Protein AF-A0A367KJD0-F1 (afdb_monomer)

Radius of gyration: 13.79 Å; Cα contacts (8 Å, |Δi|>4): 93; chains: 1; bounding box: 33×19×45 Å

Solvent-accessible surface area (backbone atoms only — not comparable to full-atom values): 4039 Å² total; per-residue (Å²): 136,82,85,54,72,37,74,68,52,89,88,60,38,46,76,42,79,40,59,88,95,44,30,32,40,66,70,44,43,62,45,46,73,72,67,49,71,42,50,62,81,46,46,80,33,54,52,52,23,46,35,24,72,52,52,54,60,84,83,75,79,82,87,88,130

Secondary structure (DSSP, 8-state):
----B----TTT-EEEE--TT--HHHHHHHHHHTT--SEES-TT--SEEEEES-SB-TTSSSS--

pLDDT: mean 77.16, std 16.63, range [42.06, 92.75]

Organism: Rhizopus stolonifer (NCBI:txid4846)

Structure (mmCIF, N/CA/C/O backbone):
data_AF-A0A367KJD0-F1
#
_entry.id   AF-A0A367KJD0-F1
#
loop_
_atom_site.group_PDB
_atom_site.id
_atom_site.type_symbol
_atom_site.label_atom_id
_atom_site.label_alt_id
_atom_site.label_comp_id
_atom_site.label_asym_id
_atom_site.label_entity_id
_atom_site.label_seq_id
_atom_site.pdbx_PDB_ins_code
_atom_site.Cartn_x
_atom_site.Cartn_y
_atom_site.Cartn_z
_atom_site.occupancy
_atom_site.B_iso_or_equiv
_atom_site.auth_seq_id
_atom_site.auth_comp_id
_atom_site.auth_asym_id
_atom_site.auth_atom_id
_atom_site.pdbx_PDB_model_num
ATOM 1 N N . MET A 1 1 ? 20.769 3.486 -16.625 1.00 42.06 1 MET A N 1
ATOM 2 C CA . MET A 1 1 ? 20.498 2.528 -15.522 1.00 42.06 1 MET A CA 1
ATOM 3 C C . MET A 1 1 ? 19.322 3.118 -14.782 1.00 42.06 1 MET A C 1
ATOM 5 O O . MET A 1 1 ? 19.487 3.829 -13.799 1.00 42.06 1 MET A O 1
ATOM 9 N N . ASP A 1 2 ? 18.151 2.953 -15.378 1.00 48.44 2 ASP A N 1
ATOM 10 C CA . ASP A 1 2 ? 16.995 3.796 -15.114 1.00 48.44 2 ASP A CA 1
ATOM 11 C C . ASP A 1 2 ? 16.063 3.051 -14.169 1.00 48.44 2 ASP A C 1
ATOM 13 O O . ASP A 1 2 ? 15.143 2.349 -14.579 1.00 48.44 2 ASP A O 1
ATOM 17 N N . SER A 1 3 ? 16.346 3.180 -12.874 1.00 52.47 3 SER A N 1
ATOM 18 C CA . SER A 1 3 ? 15.410 2.828 -11.810 1.00 52.47 3 SER A CA 1
ATOM 19 C C . SER A 1 3 ? 14.280 3.857 -11.805 1.00 52.47 3 SER A C 1
ATOM 21 O O . SER A 1 3 ? 14.252 4.729 -10.941 1.00 52.47 3 SER A O 1
ATOM 23 N N . ILE A 1 4 ? 13.392 3.815 -12.802 1.00 56.81 4 ILE A N 1
ATOM 24 C CA . ILE A 1 4 ? 12.202 4.669 -12.824 1.00 56.81 4 ILE A CA 1
ATOM 25 C C . ILE A 1 4 ? 11.213 4.050 -11.828 1.00 56.81 4 ILE A C 1
ATOM 27 O O . ILE A 1 4 ? 10.720 2.944 -12.085 1.00 56.81 4 ILE A O 1
ATOM 31 N N . PRO A 1 5 ? 10.957 4.687 -10.670 1.00 56.12 5 PRO A N 1
ATOM 32 C CA . PRO A 1 5 ? 9.921 4.212 -9.767 1.00 56.12 5 PRO A CA 1
ATOM 33 C C . PRO A 1 5 ? 8.592 4.267 -10.518 1.00 56.12 5 PRO A C 1
ATOM 35 O O . PRO A 1 5 ? 8.237 5.317 -11.057 1.00 56.12 5 PRO A O 1
ATOM 38 N N . VAL A 1 6 ? 7.879 3.141 -10.584 1.00 61.66 6 VAL A N 1
ATOM 39 C CA . VAL A 1 6 ? 6.495 3.188 -11.052 1.00 61.66 6 VA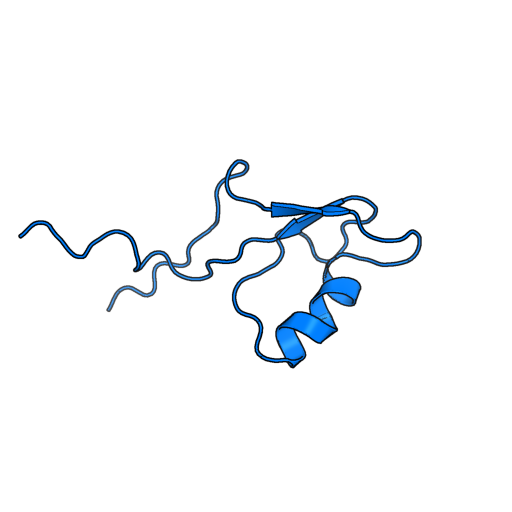L A CA 1
ATOM 40 C C . VAL A 1 6 ? 5.636 3.664 -9.912 1.00 61.66 6 VAL A C 1
ATOM 42 O O . VAL A 1 6 ? 5.632 3.084 -8.829 1.00 61.66 6 VAL A O 1
ATOM 45 N N . VAL A 1 7 ? 4.934 4.749 -10.196 1.00 68.50 7 VAL A N 1
ATOM 46 C CA . VAL A 1 7 ? 3.773 5.160 -9.437 1.00 68.50 7 VAL A CA 1
ATOM 47 C C . VAL A 1 7 ? 2.585 4.696 -10.271 1.00 68.50 7 VAL A C 1
ATOM 49 O O . VAL A 1 7 ? 2.374 5.244 -11.349 1.00 68.50 7 VAL A O 1
ATOM 52 N N . CYS A 1 8 ? 1.887 3.651 -9.820 1.00 75.06 8 CYS A N 1
ATOM 53 C CA . CYS A 1 8 ? 0.592 3.258 -10.365 1.00 75.06 8 CYS A CA 1
ATOM 54 C C . CYS A 1 8 ? -0.307 4.490 -10.465 1.00 75.06 8 CYS A C 1
ATOM 56 O O . CYS A 1 8 ? -0.401 5.279 -9.517 1.00 75.06 8 CYS A O 1
ATOM 58 N N . ASP A 1 9 ? -0.989 4.625 -11.595 1.00 71.88 9 ASP A N 1
ATOM 59 C CA . ASP A 1 9 ? -2.058 5.603 -11.726 1.00 71.88 9 ASP A CA 1
ATOM 60 C C . ASP A 1 9 ? -3.261 5.204 -10.859 1.00 71.88 9 ASP A C 1
ATOM 62 O O . ASP A 1 9 ? -3.437 4.043 -10.480 1.00 71.88 9 ASP A O 1
ATOM 66 N N . SER A 1 10 ? -4.156 6.158 -10.591 1.00 72.31 10 SER A N 1
ATOM 67 C CA . SER A 1 10 ? -5.358 5.932 -9.770 1.00 72.31 10 SER A CA 1
ATOM 68 C C . SER A 1 10 ? -6.215 4.743 -10.243 1.00 72.31 10 SER A C 1
ATOM 70 O O . SER A 1 10 ? -6.903 4.120 -9.442 1.00 72.31 10 SER A O 1
ATOM 72 N N . ASN A 1 11 ? -6.164 4.427 -11.543 1.00 75.88 11 ASN A N 1
ATOM 73 C CA . ASN A 1 11 ? -6.918 3.339 -12.177 1.00 75.88 11 ASN A CA 1
ATOM 74 C C . ASN A 1 11 ? -6.207 1.975 -12.132 1.00 75.88 11 ASN A C 1
ATOM 76 O O . ASN A 1 11 ? -6.814 0.966 -12.484 1.00 75.88 11 ASN A O 1
ATOM 80 N N . GLU A 1 12 ? -4.932 1.942 -11.749 1.00 78.12 12 GLU A N 1
ATOM 81 C CA . GLU A 1 12 ? -4.115 0.725 -11.665 1.00 78.12 12 GLU A CA 1
ATOM 82 C C . GLU A 1 12 ? -4.036 0.182 -10.236 1.00 78.12 12 GLU A C 1
ATOM 84 O O . GLU A 1 12 ? -3.634 -0.962 -10.025 1.00 78.12 12 GLU A O 1
ATOM 89 N N . PHE A 1 13 ? -4.448 0.980 -9.247 1.00 86.00 13 PHE A N 1
ATOM 90 C CA . PHE A 1 13 ? -4.552 0.507 -7.879 1.00 86.00 13 PHE A CA 1
ATOM 91 C C . PHE A 1 13 ? -5.643 -0.551 -7.742 1.00 86.00 13 PHE A C 1
ATOM 93 O O . PHE A 1 13 ? -6.806 -0.369 -8.104 1.00 86.00 13 PHE A O 1
ATOM 100 N N . ILE A 1 14 ? -5.258 -1.656 -7.123 1.00 87.12 14 ILE A N 1
ATOM 101 C CA . ILE A 1 14 ? -6.171 -2.678 -6.652 1.00 87.12 14 ILE A CA 1
ATOM 102 C C . ILE A 1 14 ? -6.751 -2.176 -5.337 1.00 87.12 14 ILE A C 1
ATOM 104 O O . ILE A 1 14 ? -6.035 -2.012 -4.348 1.00 87.12 14 ILE A O 1
ATOM 108 N N . GLN A 1 15 ? -8.060 -1.947 -5.334 1.00 89.81 15 GLN A N 1
ATOM 109 C CA . GLN A 1 15 ? -8.780 -1.512 -4.150 1.00 89.81 15 GLN A CA 1
ATOM 110 C C . GLN A 1 15 ? -9.114 -2.721 -3.265 1.00 89.81 15 GLN A C 1
ATOM 112 O O . GLN A 1 15 ? -9.983 -3.531 -3.590 1.00 89.81 15 GLN A O 1
ATOM 117 N N . ILE A 1 16 ? -8.408 -2.859 -2.145 1.00 88.94 16 ILE A N 1
ATOM 118 C CA . ILE A 1 16 ? -8.576 -3.956 -1.191 1.00 88.94 16 ILE A CA 1
ATOM 119 C C . ILE A 1 16 ? -9.438 -3.472 -0.016 1.0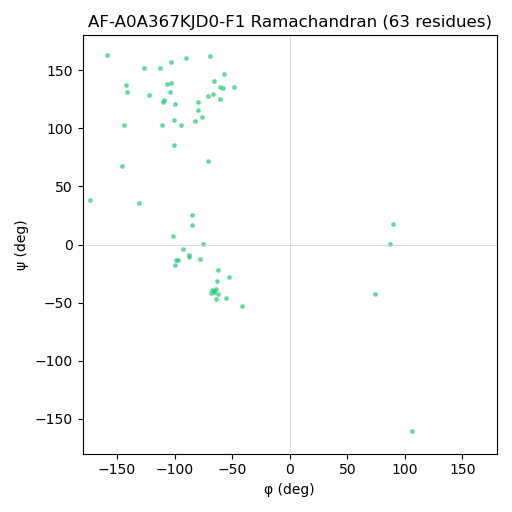0 88.94 16 ILE A C 1
ATOM 121 O O . ILE A 1 16 ? -9.057 -2.516 0.663 1.00 88.94 16 ILE A O 1
ATOM 125 N N . PRO A 1 17 ? -10.593 -4.104 0.256 1.00 90.06 17 PRO A N 1
ATOM 126 C CA . PRO A 1 17 ? -11.395 -3.782 1.428 1.00 90.06 17 PRO A CA 1
ATOM 127 C C . PRO A 1 17 ? -10.687 -4.268 2.696 1.00 90.06 17 PRO A C 1
ATOM 129 O O . PRO A 1 17 ? -10.305 -5.435 2.797 1.00 90.06 17 PRO A O 1
ATOM 132 N N . ILE A 1 18 ? -10.516 -3.370 3.666 1.00 89.62 18 ILE A N 1
ATOM 133 C CA . ILE A 1 18 ? -9.770 -3.648 4.901 1.00 89.62 18 ILE A CA 1
ATOM 134 C C . ILE A 1 18 ? -10.746 -3.795 6.064 1.00 89.62 18 ILE A C 1
ATOM 136 O O . ILE A 1 18 ? -11.675 -2.990 6.164 1.00 89.62 18 ILE A O 1
ATOM 140 N N . PRO A 1 19 ? -10.545 -4.780 6.958 1.00 87.44 19 PRO A N 1
ATOM 141 C CA . PRO A 1 19 ? -11.354 -4.912 8.161 1.00 87.44 19 PRO A CA 1
ATOM 142 C C . PRO A 1 19 ? -11.314 -3.653 9.036 1.00 87.44 19 PRO A C 1
ATOM 144 O O . PRO A 1 19 ? -10.277 -2.997 9.164 1.00 87.44 19 PRO A O 1
ATOM 147 N N . ASP A 1 20 ? -12.426 -3.363 9.709 1.00 86.81 20 ASP A N 1
ATOM 148 C CA . ASP A 1 20 ? -12.493 -2.260 10.666 1.00 86.81 20 ASP A CA 1
ATOM 149 C C . ASP A 1 20 ? -11.451 -2.431 11.783 1.00 86.81 20 ASP A C 1
ATOM 151 O O . ASP A 1 20 ? -11.275 -3.510 12.351 1.00 86.81 20 ASP A O 1
ATOM 155 N N . GLY A 1 21 ? -10.746 -1.343 12.099 1.00 87.69 21 GLY A N 1
ATOM 156 C CA . GLY A 1 21 ? -9.682 -1.328 13.107 1.00 87.69 21 GLY A CA 1
ATOM 157 C C . GLY A 1 21 ? -8.289 -1.699 12.589 1.00 87.69 21 GLY A C 1
ATOM 158 O O . GLY A 1 21 ? -7.340 -1.670 13.372 1.00 87.69 21 GLY A O 1
ATOM 159 N N . GLN A 1 22 ? -8.134 -1.999 11.295 1.00 90.19 22 GLN A N 1
ATOM 160 C CA . GLN A 1 22 ? -6.827 -2.154 10.652 1.00 90.19 22 GLN A CA 1
ATOM 161 C C . GLN A 1 22 ? -6.563 -1.044 9.636 1.00 90.19 22 GLN A C 1
ATOM 163 O O . GLN A 1 22 ? -7.482 -0.484 9.039 1.00 90.19 22 GLN A O 1
ATOM 168 N N . THR A 1 23 ? -5.282 -0.736 9.442 1.00 92.75 23 THR A N 1
ATOM 169 C CA . THR A 1 23 ? -4.818 0.157 8.381 1.00 92.75 23 THR A CA 1
ATOM 170 C C . THR A 1 23 ? -4.212 -0.657 7.243 1.00 92.75 23 THR A C 1
ATOM 172 O O . THR A 1 23 ? -3.739 -1.773 7.458 1.00 92.75 23 THR A O 1
ATOM 175 N N . CYS A 1 24 ? -4.185 -0.082 6.045 1.00 91.31 24 CYS A N 1
ATOM 176 C CA . CYS A 1 24 ? -3.476 -0.598 4.874 1.00 91.31 24 CYS A CA 1
ATOM 177 C C . CYS A 1 24 ? -2.097 -1.163 5.176 1.00 91.31 24 CYS A C 1
ATOM 179 O O . CYS A 1 24 ? -1.818 -2.313 4.844 1.00 91.31 24 CYS A O 1
ATOM 181 N N . GLY A 1 25 ? -1.257 -0.367 5.838 1.00 89.75 25 GLY A N 1
ATOM 182 C CA . GLY A 1 25 ? 0.111 -0.756 6.145 1.00 89.75 25 GLY A CA 1
ATOM 183 C C . GLY A 1 25 ? 0.151 -1.976 7.055 1.00 89.75 25 GLY A C 1
ATOM 184 O O . GLY A 1 25 ? 0.898 -2.905 6.785 1.00 89.75 25 GLY A O 1
ATOM 185 N N . ASN A 1 26 ? -0.704 -2.028 8.081 1.00 92.44 26 ASN A N 1
ATOM 186 C CA . ASN A 1 26 ? -0.756 -3.169 8.996 1.00 92.44 26 ASN A CA 1
ATOM 187 C C . ASN A 1 26 ? -1.298 -4.431 8.319 1.00 92.44 26 ASN A C 1
ATOM 189 O O . ASN A 1 26 ? -0.756 -5.511 8.526 1.00 92.44 26 ASN A O 1
ATOM 193 N N . TYR A 1 27 ? -2.337 -4.296 7.495 1.00 91.31 27 TYR A N 1
ATOM 194 C CA . TYR A 1 27 ? -2.928 -5.417 6.770 1.00 91.31 27 TYR A CA 1
ATOM 195 C C . TYR A 1 27 ? -1.958 -6.003 5.735 1.00 91.31 27 TYR A C 1
ATOM 197 O O . TYR A 1 27 ? -1.842 -7.219 5.596 1.00 91.31 27 TYR A O 1
ATOM 205 N N . MET A 1 28 ? -1.231 -5.141 5.018 1.00 90.38 28 MET A N 1
ATOM 206 C CA . MET A 1 28 ? -0.267 -5.561 4.000 1.00 90.3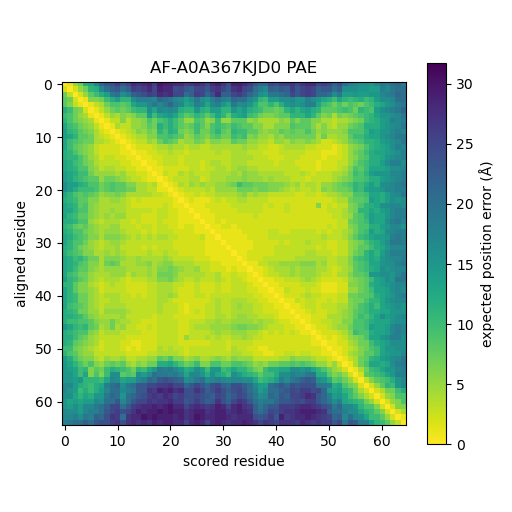8 28 MET A CA 1
ATOM 207 C C . MET A 1 28 ? 1.135 -5.837 4.555 1.00 90.38 28 MET A C 1
ATOM 209 O O . MET A 1 28 ? 1.963 -6.390 3.833 1.00 90.38 28 MET A O 1
ATOM 213 N N . ALA A 1 29 ? 1.413 -5.513 5.822 1.00 90.88 29 ALA A N 1
ATOM 214 C CA . ALA A 1 29 ? 2.716 -5.745 6.447 1.00 90.88 29 ALA A CA 1
ATOM 215 C C . ALA A 1 29 ? 3.129 -7.215 6.354 1.00 90.88 29 ALA A C 1
ATOM 217 O O . ALA A 1 29 ? 4.249 -7.512 5.944 1.00 90.88 29 ALA A O 1
ATOM 218 N N . ASP A 1 30 ? 2.216 -8.135 6.669 1.00 90.06 30 ASP A N 1
ATOM 219 C CA . ASP A 1 30 ? 2.480 -9.573 6.589 1.00 90.06 30 ASP A CA 1
ATOM 220 C C . ASP A 1 30 ? 2.757 -10.022 5.150 1.00 90.06 30 ASP A C 1
ATOM 222 O O . ASP A 1 30 ? 3.658 -10.827 4.912 1.00 90.06 30 ASP A O 1
ATOM 226 N N . PHE A 1 31 ? 2.040 -9.454 4.175 1.00 88.62 31 PHE A N 1
ATOM 227 C CA . PHE A 1 31 ? 2.253 -9.732 2.756 1.00 88.62 31 PHE A CA 1
ATOM 228 C C . PHE A 1 31 ? 3.642 -9.277 2.289 1.00 88.62 31 PHE A C 1
ATOM 230 O O . PHE A 1 31 ? 4.360 -10.051 1.657 1.00 88.62 31 PHE A O 1
ATOM 237 N N . PHE A 1 32 ? 4.064 -8.060 2.641 1.00 89.69 32 PHE A N 1
ATOM 238 C CA . PHE A 1 32 ? 5.402 -7.571 2.297 1.00 89.69 32 PHE A CA 1
ATOM 239 C C . PHE A 1 32 ? 6.504 -8.328 3.044 1.00 89.69 32 PHE A C 1
ATOM 241 O O . PHE A 1 32 ? 7.526 -8.666 2.447 1.00 89.69 32 PHE A O 1
ATOM 248 N N . ASN A 1 33 ? 6.286 -8.667 4.318 1.00 90.44 33 ASN A N 1
ATOM 249 C CA . ASN A 1 33 ? 7.213 -9.486 5.104 1.00 90.44 33 ASN A CA 1
ATOM 250 C C . ASN A 1 33 ? 7.373 -10.899 4.527 1.00 90.44 33 ASN A C 1
ATOM 252 O O . ASN A 1 33 ? 8.455 -11.477 4.614 1.00 90.44 33 ASN A O 1
ATOM 256 N N . ALA A 1 34 ? 6.330 -11.442 3.896 1.00 90.75 34 ALA A N 1
ATOM 257 C CA . ALA A 1 34 ? 6.380 -12.715 3.181 1.00 90.75 34 ALA A CA 1
ATOM 258 C C . ALA A 1 34 ? 7.106 -12.636 1.820 1.00 90.75 34 ALA A C 1
ATOM 260 O O . ALA A 1 34 ? 7.209 -13.648 1.126 1.00 90.75 34 ALA A O 1
ATOM 261 N N . GLY A 1 35 ? 7.620 -11.464 1.429 1.00 86.69 35 GLY A N 1
ATOM 262 C CA . GLY A 1 35 ? 8.273 -11.239 0.137 1.00 86.69 35 GLY A CA 1
ATOM 263 C C . GLY A 1 35 ? 7.317 -10.790 -0.970 1.00 86.69 35 GLY A C 1
ATOM 264 O O . GLY A 1 35 ? 7.652 -10.899 -2.148 1.00 86.69 35 GLY A O 1
ATOM 265 N N . GLY A 1 36 ? 6.126 -10.304 -0.611 1.00 84.12 36 GLY A N 1
ATOM 266 C CA . GLY A 1 36 ? 5.189 -9.693 -1.543 1.00 84.12 36 GLY A CA 1
ATOM 267 C C . GLY A 1 36 ? 5.790 -8.462 -2.223 1.00 84.12 36 GLY A C 1
ATOM 268 O O . GLY A 1 36 ? 6.410 -7.614 -1.582 1.00 84.12 36 GLY A O 1
ATOM 269 N N . ASN A 1 37 ? 5.600 -8.359 -3.536 1.00 82.56 37 ASN A N 1
ATOM 270 C CA . ASN A 1 37 ? 6.062 -7.221 -4.326 1.00 82.56 37 ASN A CA 1
ATOM 271 C C . ASN A 1 37 ? 4.997 -6.120 -4.393 1.00 82.56 37 ASN A C 1
ATOM 273 O O . ASN A 1 37 ? 3.810 -6.368 -4.175 1.00 82.56 37 ASN A O 1
ATOM 277 N N . GLY A 1 38 ? 5.426 -4.903 -4.724 1.00 85.38 38 GLY A N 1
ATOM 278 C CA . GLY A 1 38 ? 4.544 -3.746 -4.859 1.00 85.38 38 GLY A CA 1
ATOM 279 C C . GLY A 1 38 ? 4.661 -2.761 -3.700 1.00 85.38 38 GLY A C 1
ATOM 280 O O . GLY A 1 38 ? 5.677 -2.727 -2.998 1.00 85.38 38 GLY A O 1
ATOM 281 N N . TYR A 1 39 ? 3.642 -1.923 -3.546 1.00 86.31 39 TYR A N 1
ATOM 282 C CA . TYR A 1 39 ? 3.537 -0.930 -2.482 1.00 86.31 39 TYR A CA 1
ATOM 283 C C . TYR A 1 39 ? 2.076 -0.507 -2.274 1.00 86.31 39 TYR A C 1
ATOM 285 O O . TYR A 1 39 ? 1.214 -0.740 -3.121 1.00 86.31 39 TYR A O 1
ATOM 293 N N . VAL A 1 40 ? 1.802 0.120 -1.134 1.00 88.69 40 VAL A N 1
ATOM 294 C CA . VAL A 1 40 ? 0.497 0.709 -0.810 1.00 88.69 40 VAL A CA 1
ATOM 295 C C . VAL A 1 40 ? 0.576 2.220 -0.972 1.00 88.69 40 VAL A C 1
ATOM 297 O O . VAL A 1 40 ? 1.575 2.823 -0.588 1.00 88.69 40 VAL A O 1
ATOM 300 N N . GLU A 1 41 ? -0.456 2.841 -1.539 1.00 87.38 41 GLU A N 1
ATOM 301 C CA . GLU A 1 41 ? -0.490 4.299 -1.730 1.00 87.38 41 GLU A CA 1
ATOM 302 C C . GLU A 1 41 ? -0.537 5.049 -0.390 1.00 87.38 41 GLU A C 1
ATOM 304 O O . GLU A 1 41 ? 0.107 6.084 -0.219 1.00 87.38 41 GLU A O 1
ATOM 309 N N . ASN A 1 42 ? -1.306 4.523 0.567 1.00 89.00 42 ASN A N 1
ATOM 310 C CA . ASN A 1 42 ? -1.518 5.146 1.866 1.00 89.00 42 ASN A CA 1
ATOM 311 C C . ASN A 1 42 ? -1.626 4.092 2.973 1.00 89.00 42 ASN A C 1
ATOM 313 O O . ASN A 1 42 ? -2.680 3.491 3.168 1.00 89.00 42 ASN A O 1
ATOM 317 N N . ASP A 1 43 ? -0.558 3.929 3.752 1.00 88.50 43 ASP A N 1
ATOM 318 C CA . ASP A 1 43 ? -0.496 2.972 4.863 1.00 88.50 43 ASP A CA 1
ATOM 319 C C . ASP A 1 43 ? -1.505 3.246 5.985 1.00 88.50 43 ASP A C 1
ATOM 321 O O . AS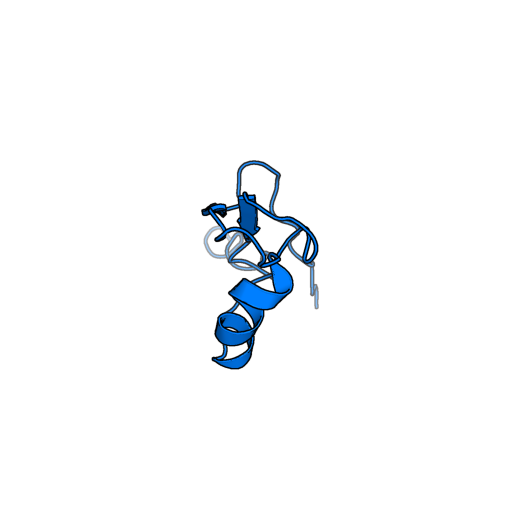P A 1 43 ? -1.836 2.332 6.741 1.00 88.50 43 ASP A O 1
ATOM 325 N N . ALA A 1 44 ? -1.999 4.482 6.105 1.00 90.06 44 ALA A N 1
ATOM 326 C CA . ALA A 1 44 ? -2.966 4.890 7.120 1.00 90.06 44 ALA A CA 1
ATOM 327 C C . ALA A 1 44 ? -4.425 4.780 6.650 1.00 90.06 44 ALA A C 1
ATOM 329 O O . ALA A 1 44 ? -5.331 5.028 7.447 1.00 90.06 44 ALA A O 1
ATOM 330 N N . ALA A 1 45 ? -4.676 4.424 5.384 1.00 88.81 45 ALA A N 1
ATOM 331 C CA . ALA A 1 45 ? -6.037 4.255 4.893 1.00 88.81 45 ALA A CA 1
ATOM 332 C C . ALA A 1 45 ? -6.731 3.074 5.595 1.00 88.81 45 ALA A C 1
ATOM 334 O O . ALA A 1 45 ? -6.123 2.037 5.875 1.00 88.81 45 ALA A O 1
ATOM 335 N N . THR A 1 46 ? -8.011 3.263 5.909 1.00 89.56 46 THR A N 1
ATOM 336 C CA . THR A 1 46 ? -8.874 2.293 6.590 1.00 89.56 46 THR A CA 1
ATOM 337 C C . THR A 1 46 ? -10.137 2.068 5.764 1.00 89.56 46 THR A C 1
ATOM 339 O O . THR A 1 46 ? -10.549 2.930 4.984 1.00 89.56 46 THR A O 1
ATOM 342 N N . GLY A 1 47 ? -10.735 0.881 5.875 1.00 88.62 47 GLY A N 1
ATOM 343 C CA . GLY A 1 47 ? -11.905 0.471 5.090 1.00 88.62 47 GLY A CA 1
ATOM 344 C C . GLY A 1 47 ? -11.601 0.147 3.621 1.00 88.62 47 GLY A C 1
ATOM 345 O O . GLY A 1 47 ? -12.076 -0.865 3.113 1.00 88.62 47 GLY A O 1
ATOM 346 N N . SER A 1 48 ? -10.772 0.944 2.942 1.00 88.44 48 SER A N 1
ATOM 347 C CA . SER A 1 48 ? -10.384 0.735 1.545 1.00 88.44 48 SER A CA 1
ATOM 348 C C . SER A 1 48 ? -8.917 1.067 1.310 1.00 88.44 48 SER A C 1
ATOM 350 O O . SER A 1 48 ? -8.455 2.142 1.686 1.00 88.44 48 SER A O 1
ATOM 352 N N . CYS A 1 49 ? -8.210 0.161 0.641 1.00 90.62 49 CYS A N 1
ATOM 353 C CA . CYS A 1 49 ? -6.777 0.243 0.439 1.00 90.62 49 CYS A CA 1
ATOM 354 C C . CYS A 1 49 ? -6.374 0.230 -1.017 1.00 90.62 49 CYS A C 1
ATOM 356 O O . CYS A 1 49 ? -6.745 -0.688 -1.735 1.00 90.62 49 CYS A O 1
ATOM 358 N N . ASN A 1 50 ? -5.554 1.189 -1.421 1.00 90.75 50 ASN A N 1
ATOM 359 C CA . ASN A 1 50 ? -5.029 1.247 -2.775 1.00 90.75 50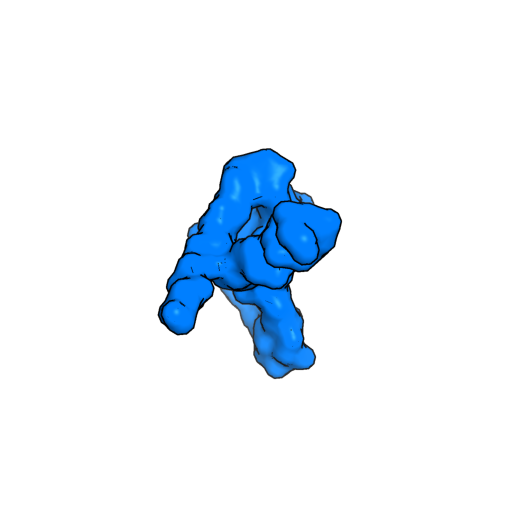 ASN A CA 1
ATOM 360 C C . ASN A 1 50 ? -3.666 0.557 -2.811 1.00 90.75 50 ASN A C 1
ATOM 362 O O . ASN A 1 50 ? -2.659 1.105 -2.355 1.00 90.75 50 ASN A O 1
ATOM 366 N N . TYR A 1 51 ? -3.652 -0.669 -3.326 1.00 89.81 51 TYR A N 1
ATOM 367 C CA . TYR A 1 51 ? -2.454 -1.483 -3.480 1.00 89.81 51 TYR A CA 1
ATOM 368 C C . TYR A 1 51 ? -2.003 -1.514 -4.937 1.00 89.81 51 TYR A C 1
ATOM 370 O O . TYR A 1 51 ? -2.793 -1.781 -5.837 1.00 89.81 51 TYR A O 1
ATOM 378 N N . CYS A 1 52 ? -0.719 -1.270 -5.165 1.00 88.12 52 CYS A N 1
ATOM 379 C CA . CYS A 1 5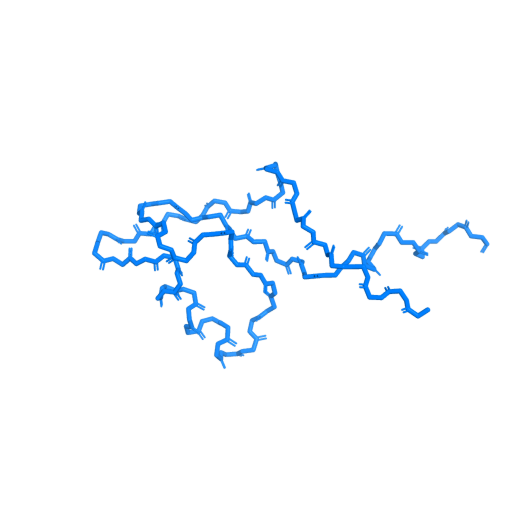2 ? -0.083 -1.393 -6.466 1.00 88.12 52 CYS A CA 1
ATOM 380 C C . CYS A 1 52 ? 0.866 -2.590 -6.437 1.00 88.12 52 CYS A C 1
ATOM 382 O O . CYS A 1 52 ? 1.791 -2.646 -5.627 1.00 88.12 52 CYS A O 1
ATOM 384 N N . ASN A 1 53 ? 0.662 -3.550 -7.332 1.00 81.38 53 ASN A N 1
ATOM 385 C CA . ASN A 1 53 ? 1.487 -4.754 -7.433 1.00 81.38 53 ASN A CA 1
ATOM 386 C C . ASN A 1 53 ? 2.831 -4.516 -8.144 1.00 81.38 53 ASN A C 1
ATOM 388 O O . ASN A 1 53 ? 3.733 -5.351 -8.053 1.00 81.38 53 ASN A O 1
ATOM 392 N N . TYR A 1 54 ? 2.991 -3.368 -8.803 1.00 68.81 54 TYR A N 1
ATOM 393 C CA . TYR A 1 54 ? 4.189 -3.008 -9.555 1.00 68.81 54 TYR A CA 1
ATOM 394 C C . TYR A 1 54 ? 4.966 -1.901 -8.846 1.00 68.81 54 TYR A C 1
ATOM 396 O O . TYR A 1 54 ? 4.447 -0.830 -8.580 1.00 68.81 54 TYR A O 1
ATOM 404 N N . LYS A 1 55 ? 6.245 -2.133 -8.546 1.00 60.91 55 LYS A N 1
ATOM 405 C CA . LYS A 1 55 ? 7.124 -1.113 -7.939 1.00 60.91 55 LYS A CA 1
ATOM 406 C C . LYS A 1 55 ? 8.033 -0.421 -8.967 1.00 60.91 55 LYS A C 1
ATOM 408 O O . LYS A 1 55 ? 8.573 0.653 -8.709 1.00 60.91 55 LYS A O 1
ATOM 413 N N . TYR A 1 56 ? 8.198 -1.033 -10.140 1.00 56.91 56 TYR A N 1
ATOM 414 C CA . TYR A 1 56 ? 9.098 -0.601 -11.209 1.00 56.91 56 TYR A CA 1
ATOM 415 C C . TYR A 1 56 ? 8.429 -0.842 -12.566 1.00 56.91 56 TYR A C 1
ATOM 417 O O . TYR A 1 56 ? 7.807 -1.880 -12.768 1.00 56.91 56 TYR A O 1
ATOM 425 N N . GLY A 1 57 ? 8.543 0.112 -13.491 1.00 50.72 57 GLY A N 1
ATOM 426 C CA . GLY A 1 57 ? 7.822 0.101 -14.778 1.00 50.72 57 GLY A CA 1
ATOM 427 C C . GLY A 1 57 ? 8.474 -0.677 -15.895 1.00 50.72 57 GLY A C 1
ATOM 428 O O . GLY A 1 57 ? 8.154 -0.468 -17.063 1.00 50.72 57 GLY A O 1
ATOM 429 N N . ASN A 1 58 ? 9.417 -1.551 -15.569 1.00 49.16 58 ASN A N 1
ATOM 430 C CA . ASN A 1 58 ? 10.215 -2.240 -16.569 1.00 49.16 58 ASN A CA 1
ATOM 431 C C . ASN A 1 58 ? 9.559 -3.513 -17.126 1.00 49.16 58 ASN A C 1
ATOM 433 O O . ASN A 1 58 ? 10.277 -4.367 -17.631 1.00 49.16 58 ASN A O 1
ATOM 437 N N . GLU A 1 59 ? 8.230 -3.629 -17.106 1.00 48.78 59 GLU A N 1
ATOM 438 C CA . GLU A 1 59 ? 7.520 -4.614 -17.939 1.00 48.78 59 GLU A CA 1
ATOM 439 C C . GLU A 1 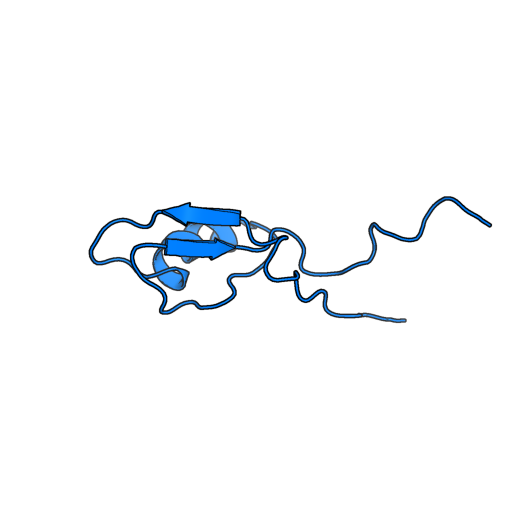59 ? 6.885 -3.995 -19.198 1.00 48.78 59 GLU A C 1
ATOM 441 O O . GLU A 1 59 ? 6.178 -4.686 -19.923 1.00 48.78 59 GLU A O 1
ATOM 446 N N . PHE A 1 60 ? 7.140 -2.716 -19.516 1.00 49.78 60 PHE A N 1
ATOM 447 C CA . PHE A 1 60 ? 6.505 -2.082 -20.685 1.00 49.78 60 PHE A CA 1
ATOM 448 C C . PHE A 1 60 ? 7.352 -2.043 -21.979 1.00 49.78 60 PHE A C 1
ATOM 450 O O . PHE A 1 60 ? 6.801 -1.771 -23.042 1.00 49.78 60 PHE A O 1
ATOM 457 N N . TYR A 1 61 ? 8.666 -2.321 -21.955 1.00 46.72 61 TYR A N 1
ATOM 458 C CA . TYR A 1 61 ? 9.554 -2.065 -23.116 1.00 46.72 61 TYR A CA 1
ATOM 459 C C . TYR A 1 61 ? 10.482 -3.218 -23.559 1.00 46.72 61 TYR A C 1
ATOM 461 O O . TYR A 1 61 ? 11.563 -2.973 -24.083 1.00 46.72 61 TYR A O 1
ATOM 469 N N . GLU A 1 62 ? 10.050 -4.474 -23.477 1.00 48.91 62 GLU A N 1
ATOM 470 C CA . GLU A 1 62 ? 10.488 -5.489 -24.453 1.00 48.91 62 GLU A CA 1
ATOM 471 C C . GLU A 1 62 ? 9.245 -5.827 -25.279 1.00 48.91 62 GLU A C 1
ATOM 473 O O . GLU A 1 62 ? 8.285 -6.350 -24.737 1.00 48.91 62 GLU A O 1
ATOM 478 N N . THR A 1 63 ? 9.056 -5.357 -26.515 1.00 44.84 63 THR A N 1
ATOM 479 C CA . THR A 1 63 ? 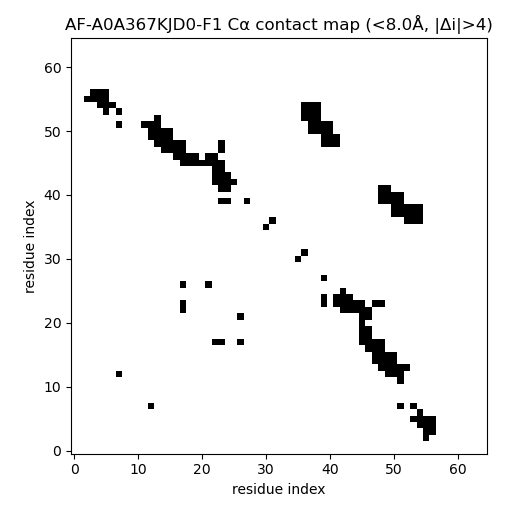9.148 -6.228 -27.709 1.00 44.84 63 THR A CA 1
ATOM 480 C C . THR A 1 63 ? 9.043 -5.406 -29.017 1.00 44.84 63 THR A C 1
ATOM 482 O O . THR A 1 63 ? 8.368 -5.831 -29.953 1.00 44.84 63 THR A O 1
ATOM 485 N N . ARG A 1 64 ? 9.618 -4.197 -29.130 1.00 47.16 64 ARG A N 1
ATOM 486 C CA . ARG A 1 64 ? 9.679 -3.491 -30.437 1.00 47.16 64 ARG A CA 1
ATOM 487 C C . ARG A 1 64 ? 10.939 -2.650 -30.646 1.00 47.16 64 ARG A C 1
ATOM 489 O O . ARG A 1 64 ? 10.824 -1.434 -30.762 1.00 47.16 64 ARG A O 1
ATOM 496 N N . ILE A 1 65 ? 12.099 -3.300 -30.768 1.00 46.78 65 ILE A N 1
ATOM 497 C CA . ILE A 1 65 ? 13.181 -2.890 -31.687 1.00 46.78 65 ILE A CA 1
ATOM 498 C C . ILE A 1 65 ? 13.812 -4.157 -32.261 1.00 46.78 65 ILE A C 1
ATOM 500 O O . ILE A 1 65 ? 14.091 -5.069 -31.453 1.00 46.78 65 ILE A O 1
#

Sequenc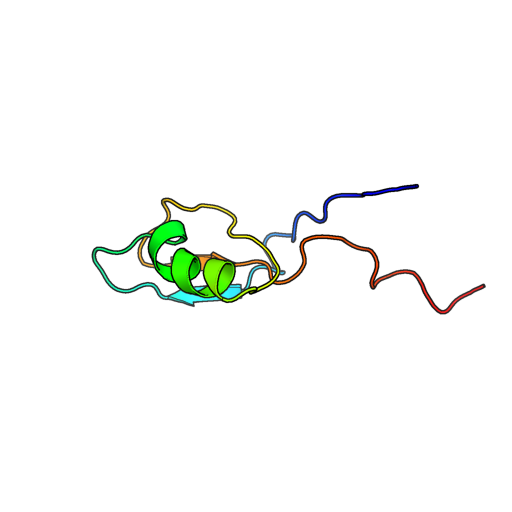e (65 aa):
MDSIPVVCDSNEFIQIPIPDGQTCGNYMADFFNAGGNGYVENDAATGSCNYCNYKYGNEFYETRI

Nearest PDB structures (foldseek):
  7p05-assembly1_A  TM=8.595E-01  e=3.178E-04  Saccharomyces cerevisiae S288C
  7p03-assembly1_A  TM=8.480E-01  e=6.142E-04  Saccharomyces cerevisiae S288C
  7p06-assembly1_A  TM=8.279E-01  e=9.743E-04  Saccharomyces cerevisiae S288C
  8co1-assembly1_O1  TM=3.195E-01  e=9.268E+00  Deinococcus radiodurans R1 = ATCC 13939 = DSM 20539

Foldseek 3Di:
DDQPFDDDDPVQWDKDFADPPAFQCRVCVVVVVVVQAFDWPDRRDHRITGTHSDGGPVVPDPDDD

Mean predicted aligned error: 8.71 Å